Protein AF-R1CUD2-F1 (afdb_monomer)

Sequence (172 aa):
MLHGDNRYRCVPSIASSTSTSLSLAVVRVAFLSYSNSVGVVLDAASHRHVALVGDASNGMYSLFGQGCASALLQADMLAEALATPGDQSLESMLSSYSEASVKEGHAIAELNLITHALRQPFPIRQLALWQAKGISKRLAEEVAYNEILRKHRLAIWLSKFFWRGLRTSAQT

Radius of gyration: 20.18 Å; Cα contacts (8 Å, |Δi|>4): 152; chains: 1; bounding box: 38×44×63 Å

Solvent-accessible surface area (backbone atoms only — not comparable to full-atom values): 10466 Å² total; per-residue (Å²): 142,82,90,80,84,84,78,81,80,83,81,87,79,80,89,80,91,80,91,73,98,66,95,70,80,78,81,70,80,67,86,53,86,88,63,101,53,52,47,63,49,77,40,85,90,71,78,44,84,40,68,52,57,32,68,43,15,44,81,68,70,68,89,80,64,46,64,64,60,53,21,51,52,39,50,49,47,44,49,54,38,71,63,57,87,69,96,68,51,71,66,58,32,49,49,55,32,34,58,55,46,37,50,40,50,48,22,50,42,46,56,48,36,36,61,46,27,50,72,43,61,86,69,52,22,60,56,34,49,55,50,49,53,56,50,54,58,47,69,74,42,103,57,62,44,46,59,54,35,65,75,43,43,68,61,36,51,55,6,46,53,49,46,52,56,55,57,58,65,73,75,113

Secondary structure (DSSP, 8-state):
-------PPPPP-----------------------S----EEETTTTEEE---GGGT----STT--HHHHHHHHHHHHHHHHH--SS--HHHHHHHHHHHHHHHHHHHHHHTTHHHHHTS-TTHHHHHHHHHHHHHHHHTSS--HHHHHHHTHHHHHHHHHHHHHHHHHT--

Organism: Emiliania huxleyi (NCBI:txid2903)

Nearest PDB structures (foldseek):
  7cp6-assembly1_A  TM=6.174E-01  e=2.177E-01  Aspergillus fumigatus Z5
  7cp7-assembly1_A  TM=5.431E-01  e=1.578E-01  Aspergillus fumigatus Z5
  6qgm-assembly2_e  TM=7.376E-01  e=1.581E+00  Cyanophage Syn10
  6qgm-assembly1_c  TM=7.361E-01  e=2.300E+00  Cyanophage Syn10
  6qgm-assembly1_b  TM=5.041E-01  e=1.030E+00  Cyanophage Syn10

Structure (mmCIF, N/CA/C/O backbone):
data_AF-R1CUD2-F1
#
_entry.id   AF-R1CUD2-F1
#
loop_
_atom_site.group_PDB
_atom_site.id
_atom_site.type_symbol
_atom_site.label_atom_id
_atom_site.label_alt_id
_atom_site.label_comp_id
_atom_site.label_asym_id
_atom_site.label_entity_id
_atom_site.label_seq_id
_atom_site.pdbx_PDB_ins_code
_atom_site.Cartn_x
_atom_site.Cartn_y
_atom_site.Cartn_z
_atom_site.occupancy
_atom_site.B_iso_or_equiv
_atom_site.auth_seq_id
_atom_site.auth_comp_id
_atom_site.auth_asym_id
_atom_site.auth_atom_id
_atom_site.pdbx_PDB_model_num
ATOM 1 N N . MET A 1 1 ? -21.224 -31.668 -6.176 1.00 38.75 1 MET A N 1
ATOM 2 C CA . MET A 1 1 ? -21.635 -31.985 -4.792 1.00 38.75 1 MET A CA 1
ATOM 3 C C . MET A 1 1 ? -20.400 -32.329 -3.975 1.00 38.75 1 MET A C 1
ATOM 5 O O . MET A 1 1 ? -19.954 -33.458 -4.056 1.00 38.75 1 MET A O 1
ATOM 9 N N . LEU A 1 2 ? -19.850 -31.370 -3.229 1.00 31.33 2 LEU A N 1
ATOM 10 C CA . LEU A 1 2 ? -19.039 -31.608 -2.029 1.00 31.33 2 LEU A CA 1
ATOM 11 C C . LEU A 1 2 ? -19.269 -30.393 -1.115 1.00 31.33 2 LEU A C 1
ATOM 13 O O . LEU A 1 2 ? -18.797 -29.297 -1.401 1.00 31.33 2 LEU A O 1
ATOM 17 N N . HIS A 1 3 ? -20.101 -30.572 -0.087 1.00 35.03 3 HIS A N 1
ATOM 18 C CA . HIS A 1 3 ? -20.256 -29.634 1.026 1.00 35.03 3 HIS A CA 1
ATOM 19 C C . HIS A 1 3 ? -19.066 -29.835 1.971 1.00 35.03 3 HIS A C 1
ATOM 21 O O . HIS A 1 3 ? -18.937 -30.896 2.576 1.00 35.03 3 HIS A O 1
ATOM 27 N N . GLY A 1 4 ? -18.186 -28.837 2.060 1.00 31.88 4 GLY A N 1
ATOM 28 C CA . GLY A 1 4 ? -17.095 -28.786 3.031 1.00 31.88 4 GLY A CA 1
ATOM 29 C C . GLY A 1 4 ? -17.514 -27.958 4.239 1.00 31.88 4 GLY A C 1
ATOM 30 O O . GLY A 1 4 ? -17.472 -26.732 4.199 1.00 31.88 4 GLY A O 1
ATOM 31 N N . ASP A 1 5 ? -17.950 -28.648 5.286 1.00 35.75 5 ASP A N 1
ATOM 32 C CA . ASP A 1 5 ? -18.410 -28.114 6.567 1.00 35.75 5 ASP A CA 1
ATOM 33 C C . ASP A 1 5 ? -17.191 -27.609 7.382 1.00 35.75 5 ASP A C 1
ATOM 35 O O . ASP A 1 5 ? -16.557 -28.365 8.120 1.00 35.75 5 ASP A O 1
ATOM 39 N N . ASN A 1 6 ? -16.799 -26.339 7.205 1.00 31.56 6 ASN A N 1
ATOM 40 C CA . ASN A 1 6 ? -15.668 -25.714 7.913 1.00 31.56 6 ASN A CA 1
ATOM 41 C C . ASN A 1 6 ? -16.054 -25.339 9.355 1.00 31.56 6 ASN A C 1
ATOM 43 O O . ASN A 1 6 ? -16.359 -24.188 9.668 1.00 31.56 6 ASN A O 1
ATOM 47 N N . ARG A 1 7 ? -16.018 -26.318 10.264 1.00 29.38 7 ARG A N 1
ATOM 48 C CA . ARG A 1 7 ? -16.097 -26.064 11.710 1.00 29.38 7 ARG A CA 1
ATOM 49 C C . ARG A 1 7 ? -14.715 -25.722 12.259 1.00 29.38 7 ARG A C 1
ATOM 51 O O . ARG A 1 7 ? -13.858 -26.593 12.395 1.00 29.38 7 ARG A O 1
ATOM 58 N N . TYR A 1 8 ? -14.511 -24.462 12.627 1.00 36.38 8 TYR A N 1
ATOM 59 C CA . TYR A 1 8 ? -13.304 -24.024 13.323 1.00 36.38 8 TYR A CA 1
ATOM 60 C C . TYR A 1 8 ? -13.390 -24.374 14.814 1.00 36.38 8 TYR A C 1
ATOM 62 O O . TYR A 1 8 ? -14.292 -23.933 15.525 1.00 36.38 8 TYR A O 1
ATOM 70 N N . ARG A 1 9 ? -12.435 -25.179 15.297 1.00 26.75 9 ARG A N 1
ATOM 71 C CA . ARG A 1 9 ? -12.196 -25.402 16.730 1.00 26.75 9 ARG A CA 1
ATOM 72 C C . ARG A 1 9 ? -11.414 -24.218 17.297 1.00 26.75 9 ARG A C 1
ATOM 74 O O . ARG A 1 9 ? -10.281 -23.982 16.889 1.00 26.75 9 ARG A O 1
ATOM 81 N N . CYS A 1 10 ? -11.980 -23.526 18.282 1.00 30.84 10 CYS A N 1
ATOM 82 C CA . CYS A 1 10 ? -11.201 -22.660 19.163 1.00 30.84 10 CYS A CA 1
ATOM 83 C C . CYS A 1 10 ? -10.285 -23.526 20.041 1.00 30.84 10 CYS A C 1
ATOM 85 O O . CYS A 1 10 ? -10.752 -24.453 20.702 1.00 30.84 10 CYS A O 1
ATOM 87 N N . VAL A 1 11 ? -8.988 -23.220 20.055 1.00 30.16 11 VAL A N 1
ATOM 88 C CA . VAL A 1 11 ? -8.027 -23.804 21.000 1.00 30.16 11 VAL A CA 1
ATOM 89 C C . VAL A 1 11 ? -8.177 -23.063 22.336 1.00 30.16 11 VAL A C 1
ATOM 91 O O . VAL A 1 11 ? -8.041 -21.837 22.346 1.00 30.16 11 VAL A O 1
ATOM 94 N N . PRO A 1 12 ? -8.482 -23.734 23.462 1.00 30.98 12 PRO A N 1
ATOM 95 C CA . PRO A 1 12 ? -8.555 -23.070 24.755 1.00 30.98 12 PRO A CA 1
ATOM 96 C C . PRO A 1 12 ? -7.139 -22.921 25.320 1.00 30.98 12 PRO A C 1
ATOM 98 O O . PRO A 1 12 ? -6.466 -23.917 25.572 1.00 30.98 12 PRO A O 1
ATOM 101 N N . SER A 1 13 ? -6.688 -21.686 25.545 1.00 32.69 13 SER A N 1
ATOM 102 C CA . SER A 1 13 ? -5.484 -21.423 26.338 1.00 32.69 13 SER A CA 1
ATOM 103 C C . SER A 1 13 ? -5.862 -20.702 27.629 1.00 32.69 13 SER A C 1
ATOM 105 O O . SER A 1 13 ? -6.201 -19.524 27.617 1.00 32.69 13 SER A O 1
ATOM 107 N N . ILE A 1 14 ? -5.846 -21.499 28.699 1.00 34.03 14 ILE A N 1
ATOM 108 C CA . ILE A 1 14 ? -5.502 -21.218 30.101 1.00 34.03 14 ILE A CA 1
ATOM 109 C C . ILE A 1 14 ? -5.976 -19.868 30.660 1.00 34.03 14 ILE A C 1
ATOM 111 O O . ILE A 1 14 ? -5.378 -18.817 30.448 1.00 34.03 14 ILE A O 1
ATOM 115 N N . ALA A 1 15 ? -7.031 -19.952 31.471 1.00 39.03 15 ALA A N 1
ATOM 116 C CA . ALA A 1 15 ? -7.436 -18.912 32.400 1.00 39.03 15 ALA A CA 1
ATOM 117 C C . ALA A 1 15 ? -6.413 -18.785 33.541 1.00 39.03 15 ALA A C 1
ATOM 119 O O . ALA A 1 15 ? -6.139 -19.758 34.242 1.00 39.03 15 ALA A O 1
ATOM 120 N N . SER A 1 16 ? -5.918 -17.572 33.775 1.00 35.75 16 SER A N 1
ATOM 121 C CA . SER A 1 16 ? -5.385 -17.160 35.073 1.00 35.75 16 SER A CA 1
ATOM 122 C C . SER A 1 16 ? -6.197 -15.967 35.562 1.00 35.75 16 SER A C 1
ATOM 124 O O . SER A 1 16 ? -6.115 -14.864 35.026 1.00 35.75 16 SER A O 1
ATOM 126 N N . SER A 1 17 ? -7.034 -16.236 36.553 1.00 41.09 17 SER A N 1
ATOM 127 C CA . SER A 1 17 ? -7.802 -15.274 37.327 1.00 41.09 17 SER A CA 1
ATOM 128 C C . SER A 1 17 ? -6.898 -14.482 38.271 1.00 41.09 17 SER A C 1
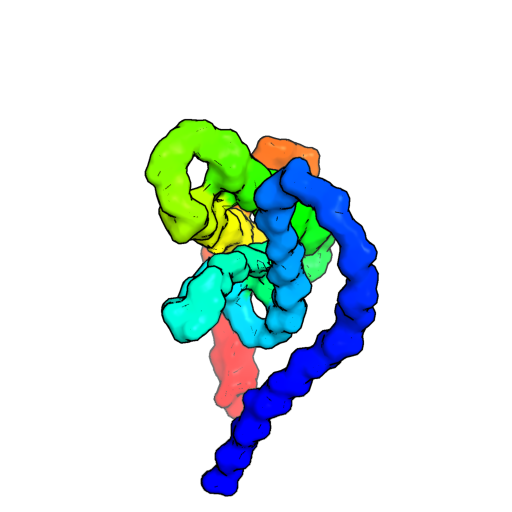ATOM 130 O O . SER A 1 17 ? -6.261 -15.104 39.114 1.00 41.09 17 SER A O 1
ATOM 132 N N . THR A 1 18 ? -6.946 -13.151 38.217 1.00 34.59 18 THR A N 1
ATOM 133 C CA . THR A 1 18 ? -7.018 -12.282 39.405 1.00 34.59 18 THR A CA 1
ATOM 134 C C . THR A 1 18 ? -7.478 -10.878 39.014 1.00 34.59 18 THR A C 1
ATOM 136 O O . THR A 1 18 ? -7.215 -10.374 37.928 1.00 34.59 18 THR A O 1
ATOM 139 N N . SER A 1 19 ? -8.258 -10.309 39.923 1.00 37.75 19 SER A N 1
ATOM 140 C CA . SER A 1 19 ? -9.058 -9.096 39.824 1.00 37.75 19 SER A CA 1
ATOM 141 C C . SER A 1 19 ? -8.219 -7.817 39.892 1.00 37.75 19 SER A C 1
ATOM 143 O O . SER A 1 19 ? -7.484 -7.655 40.861 1.00 37.75 19 SER A O 1
ATOM 145 N N . THR A 1 20 ? -8.413 -6.891 38.945 1.00 33.53 20 THR A N 1
ATOM 146 C CA . THR A 1 20 ? -8.418 -5.438 39.201 1.00 33.53 20 THR A CA 1
ATOM 147 C C . THR A 1 20 ? -9.005 -4.660 38.021 1.00 33.53 20 THR A C 1
ATOM 149 O O . THR A 1 20 ? -8.713 -4.910 36.857 1.00 33.53 20 THR A O 1
ATOM 152 N N . SER A 1 21 ? -9.855 -3.698 38.376 1.00 40.50 21 SER A N 1
ATOM 153 C CA . SER A 1 21 ? -10.471 -2.673 37.538 1.00 40.50 21 SER A CA 1
ATOM 154 C C . SER A 1 21 ? -9.479 -1.969 36.607 1.00 40.50 21 SER A C 1
ATOM 156 O O . SER A 1 21 ? -8.697 -1.141 37.055 1.00 40.50 21 SER A O 1
ATOM 158 N N . LEU A 1 22 ? -9.601 -2.253 35.316 1.00 29.97 22 LEU A N 1
ATOM 159 C CA . LEU A 1 22 ? -9.389 -1.382 34.161 1.00 29.97 22 LEU A CA 1
ATOM 160 C C . LEU A 1 22 ? -10.102 -2.130 33.032 1.00 29.97 22 LEU A C 1
ATOM 162 O O . LEU A 1 22 ? -9.821 -3.309 32.818 1.00 29.97 22 LEU A O 1
ATOM 166 N N . SER A 1 23 ? -11.066 -1.502 32.357 1.00 30.95 23 SER A N 1
ATOM 167 C CA . SER A 1 23 ? -11.699 -2.092 31.171 1.00 30.95 23 SER A CA 1
ATOM 168 C C . SER A 1 23 ? -10.673 -2.105 30.039 1.00 30.95 23 SER A C 1
ATOM 170 O O . SER A 1 23 ? -10.700 -1.271 29.139 1.00 30.95 23 SER A O 1
ATOM 172 N N . LEU A 1 24 ? -9.710 -3.022 30.134 1.00 29.94 24 LEU A N 1
ATOM 173 C CA . LEU A 1 24 ? -8.751 -3.323 29.095 1.00 29.94 24 LEU A CA 1
ATOM 174 C C . LEU A 1 24 ? -9.573 -3.929 27.960 1.00 29.94 24 LEU A C 1
ATOM 176 O O . LEU A 1 24 ? -10.035 -5.069 28.056 1.00 29.94 24 LEU A O 1
ATOM 180 N N . ALA A 1 25 ? -9.807 -3.156 26.904 1.00 35.03 25 ALA A N 1
ATOM 181 C CA . ALA A 1 25 ? -10.282 -3.713 25.652 1.00 35.03 25 ALA A CA 1
ATOM 182 C C . ALA A 1 25 ? -9.210 -4.705 25.184 1.00 35.03 25 ALA A C 1
ATOM 184 O O . ALA A 1 25 ? -8.167 -4.325 24.657 1.00 35.03 25 ALA A O 1
ATOM 185 N N . VAL A 1 26 ? -9.415 -5.991 25.470 1.00 32.31 26 VAL A N 1
ATOM 186 C CA . VAL A 1 26 ? -8.529 -7.054 25.006 1.00 32.31 26 VAL A CA 1
ATOM 187 C C . VAL A 1 26 ? -8.730 -7.154 23.499 1.00 32.31 26 VAL A C 1
ATOM 189 O O . VAL A 1 26 ? -9.660 -7.809 23.028 1.00 32.31 26 VAL A O 1
ATOM 192 N N . VAL A 1 27 ? -7.865 -6.484 22.738 1.00 37.44 27 VAL A N 1
ATOM 193 C CA . VAL A 1 27 ? -7.802 -6.617 21.282 1.00 37.44 27 VAL A CA 1
ATOM 194 C C . VAL A 1 27 ? -7.308 -8.030 20.979 1.00 37.44 27 VAL A C 1
ATOM 196 O O . VAL A 1 27 ? -6.120 -8.338 21.060 1.00 37.44 27 VAL A O 1
ATOM 199 N N . ARG A 1 28 ? -8.241 -8.937 20.684 1.00 35.16 28 ARG A N 1
ATOM 200 C CA . ARG A 1 28 ? -7.915 -10.283 20.207 1.00 35.16 28 ARG A CA 1
ATOM 201 C C . ARG A 1 28 ? -7.585 -10.203 18.721 1.00 35.16 28 ARG A C 1
ATOM 203 O O . ARG A 1 28 ? -8.484 -10.095 17.894 1.00 35.16 28 ARG A O 1
ATOM 210 N N . VAL A 1 29 ? -6.298 -10.278 18.395 1.00 35.31 29 VAL A N 1
ATOM 211 C CA . VAL A 1 29 ? -5.814 -10.374 17.013 1.00 35.31 29 VAL A CA 1
ATOM 212 C C . VAL A 1 29 ? -6.091 -11.789 16.500 1.00 35.31 29 VAL A C 1
ATOM 214 O O . VAL A 1 29 ? -5.494 -12.757 16.970 1.00 35.31 29 VAL A O 1
ATOM 217 N N . ALA A 1 30 ? -7.029 -11.924 15.564 1.00 33.94 30 ALA A N 1
ATOM 218 C CA . ALA A 1 30 ? -7.290 -13.176 14.862 1.00 33.94 30 ALA A CA 1
ATOM 219 C C . ALA A 1 30 ? -6.561 -13.171 13.510 1.00 33.94 30 ALA A C 1
ATOM 221 O O . ALA A 1 30 ? -6.711 -12.241 12.722 1.00 33.94 30 ALA A O 1
ATOM 222 N N . PHE A 1 31 ? -5.788 -14.222 13.233 1.00 29.27 31 PHE A N 1
ATOM 223 C CA . PHE A 1 31 ? -5.178 -14.449 11.924 1.00 29.27 31 PHE A CA 1
ATOM 224 C C . PHE A 1 31 ? -6.192 -15.148 11.014 1.00 29.27 31 PHE A C 1
ATOM 226 O O . PHE A 1 31 ? -6.484 -16.330 11.203 1.00 29.27 31 PHE A O 1
ATOM 233 N N . LEU A 1 32 ? -6.731 -14.429 10.029 1.00 32.38 32 LEU A N 1
ATOM 234 C CA . LEU A 1 32 ? -7.521 -15.009 8.944 1.00 32.38 32 LEU A CA 1
ATOM 235 C C . LEU A 1 32 ? -6.730 -14.902 7.640 1.00 32.38 32 LEU A C 1
ATOM 237 O O . LEU A 1 32 ? -6.210 -13.847 7.292 1.00 32.38 32 LEU A O 1
ATOM 241 N N . SER A 1 33 ? -6.605 -16.029 6.944 1.00 29.86 33 SER A N 1
ATOM 242 C CA . SER A 1 33 ? -5.901 -16.128 5.669 1.00 29.86 33 SER A CA 1
ATOM 243 C C . SER A 1 33 ? -6.839 -15.775 4.512 1.00 29.86 33 SER A C 1
ATOM 245 O O . SER A 1 33 ? -7.941 -16.312 4.427 1.00 29.86 33 SER A O 1
ATOM 247 N N . TYR A 1 34 ? -6.344 -14.925 3.608 1.00 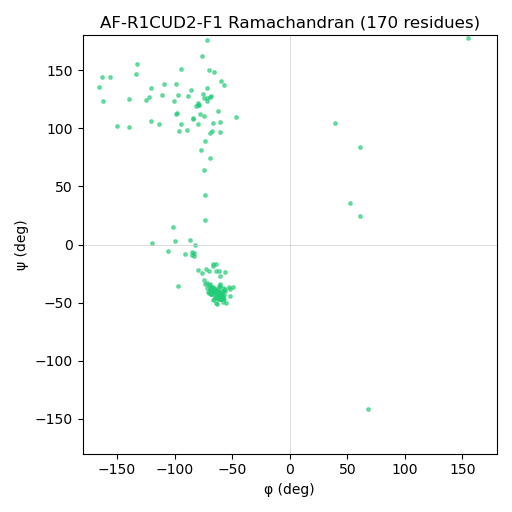32.84 34 TYR A N 1
ATOM 248 C CA . TYR A 1 34 ? -6.816 -14.691 2.237 1.00 32.84 34 TYR A CA 1
ATOM 249 C C . TYR A 1 34 ? -8.262 -14.185 2.047 1.00 32.84 34 TYR A C 1
ATOM 251 O O . TYR A 1 34 ? -9.163 -14.926 1.662 1.00 32.84 34 TYR A O 1
ATOM 259 N N . SER A 1 35 ? -8.449 -12.865 2.151 1.00 31.70 35 SER A N 1
ATOM 260 C CA . SER A 1 35 ? -9.426 -12.116 1.343 1.00 31.70 35 SER A CA 1
ATOM 261 C C . SER A 1 35 ? -9.008 -10.641 1.250 1.00 31.70 35 SER A C 1
ATOM 263 O O . SER A 1 35 ? -8.467 -10.096 2.205 1.00 31.70 35 SER A O 1
ATOM 265 N N . ASN A 1 36 ? -9.236 -9.996 0.099 1.00 33.81 36 ASN A N 1
ATOM 266 C CA . ASN A 1 36 ? -8.851 -8.605 -0.219 1.00 33.81 36 ASN A CA 1
ATOM 267 C C . ASN A 1 36 ? -9.720 -7.548 0.496 1.00 33.81 36 ASN A C 1
ATOM 269 O O . ASN A 1 36 ? -10.158 -6.574 -0.116 1.00 33.81 36 ASN A O 1
ATOM 273 N N . SER A 1 37 ? -10.015 -7.751 1.771 1.00 35.78 37 SER A N 1
ATOM 274 C CA . SER A 1 37 ? -10.937 -6.918 2.532 1.00 35.78 37 SER A CA 1
ATOM 275 C C . SER A 1 37 ? -10.375 -6.698 3.929 1.00 35.78 37 SER A C 1
ATOM 277 O O . SER A 1 37 ? -10.505 -7.569 4.789 1.00 35.78 37 SER A O 1
ATOM 279 N N . VAL A 1 38 ? -9.782 -5.521 4.147 1.00 42.12 38 VAL A N 1
ATOM 280 C CA . VAL A 1 38 ? -9.593 -4.957 5.488 1.00 42.12 38 VAL A CA 1
ATOM 281 C C . VAL A 1 38 ? -10.993 -4.782 6.059 1.00 42.12 38 VAL A C 1
ATOM 283 O O . VAL A 1 38 ? -11.765 -3.957 5.577 1.00 42.12 38 VAL A O 1
ATOM 286 N N . GLY A 1 39 ? -11.367 -5.653 6.987 1.00 47.25 39 GLY A N 1
ATOM 287 C CA . GLY A 1 39 ? -12.727 -5.728 7.494 1.00 47.25 39 GLY A CA 1
ATOM 288 C C . GLY A 1 39 ? -12.739 -5.592 9.001 1.00 47.25 39 GLY A C 1
ATOM 289 O O . GLY A 1 39 ? -12.104 -6.378 9.703 1.00 47.25 39 GLY A O 1
ATOM 290 N N . VAL A 1 40 ? -13.506 -4.630 9.501 1.00 50.31 40 VAL A N 1
ATOM 291 C CA . VAL A 1 40 ? -14.096 -4.757 10.830 1.00 50.31 40 VAL A CA 1
ATOM 292 C C . VAL A 1 40 ? -15.191 -5.810 10.725 1.00 50.31 40 VAL A C 1
ATOM 294 O O . VAL A 1 40 ? -16.091 -5.700 9.893 1.00 50.31 40 VAL A O 1
ATOM 297 N N . VAL A 1 41 ? -15.103 -6.855 11.544 1.00 54.19 41 VAL A N 1
ATOM 298 C CA . VAL A 1 41 ? -16.173 -7.849 11.650 1.00 54.19 41 VAL A CA 1
ATOM 299 C C . VAL A 1 41 ? -17.008 -7.485 12.867 1.00 54.19 41 VAL A C 1
ATOM 301 O O . VAL A 1 41 ? -16.534 -7.557 14.003 1.00 54.19 41 VAL A O 1
ATOM 304 N N . LEU A 1 42 ? -18.251 -7.084 12.609 1.00 48.72 42 LEU A N 1
ATOM 305 C CA . LEU A 1 42 ? -19.282 -6.912 13.624 1.00 48.72 42 LEU A CA 1
ATOM 306 C C . LEU A 1 42 ? -20.096 -8.205 13.676 1.00 48.72 42 LEU A C 1
ATOM 308 O O . LEU A 1 42 ? -20.899 -8.479 12.785 1.00 48.72 42 LEU A O 1
ATOM 312 N N . ASP A 1 43 ? -19.867 -9.027 14.699 1.00 46.53 43 ASP A N 1
ATOM 313 C CA . ASP A 1 43 ? -20.706 -10.200 14.941 1.00 46.53 43 ASP A CA 1
ATOM 314 C C . ASP A 1 43 ? -21.878 -9.811 15.851 1.00 46.53 43 ASP A C 1
ATOM 316 O O . ASP A 1 43 ? -21.750 -9.737 17.079 1.00 46.53 43 ASP A O 1
ATOM 320 N N . ALA A 1 44 ? -23.035 -9.561 15.230 1.00 43.16 44 ALA A N 1
ATOM 321 C CA . ALA A 1 44 ? -24.264 -9.183 15.923 1.00 43.16 44 ALA A CA 1
ATOM 322 C C . ALA A 1 44 ? -24.744 -10.262 16.913 1.00 43.16 44 ALA A C 1
ATOM 324 O O . ALA A 1 44 ? -25.377 -9.930 17.916 1.00 43.16 44 ALA A O 1
ATOM 325 N N . ALA A 1 45 ? -24.406 -11.537 16.682 1.00 45.72 45 ALA A N 1
ATOM 326 C CA . ALA A 1 45 ? -24.821 -12.641 17.542 1.00 45.72 45 ALA A CA 1
ATOM 327 C C . ALA A 1 45 ? -23.968 -12.768 18.815 1.00 45.72 45 ALA A C 1
ATOM 329 O O . ALA A 1 45 ? -24.429 -13.347 19.798 1.00 45.72 45 ALA A O 1
ATOM 330 N N . SER A 1 46 ? -22.739 -12.235 18.821 1.00 50.56 46 SER A N 1
ATOM 331 C CA . SER A 1 46 ? -21.811 -12.369 19.955 1.00 50.56 46 SER A CA 1
ATOM 332 C C . SER A 1 46 ? -21.374 -11.054 20.608 1.00 50.56 46 SER A C 1
ATOM 334 O O . SER A 1 46 ? -20.598 -11.102 21.564 1.00 50.56 46 SER A O 1
ATOM 336 N N . HIS A 1 47 ? -21.871 -9.901 20.134 1.00 55.56 47 HIS A N 1
ATOM 337 C CA . HIS A 1 47 ? -21.465 -8.560 20.596 1.00 55.56 47 HIS A CA 1
ATOM 338 C C . HIS A 1 47 ? -19.938 -8.370 20.554 1.00 55.56 47 HIS A C 1
ATOM 340 O O . HIS A 1 47 ? -19.335 -7.752 21.433 1.00 55.56 47 HIS A O 1
ATOM 346 N N . ARG A 1 48 ? -19.280 -8.961 19.549 1.00 65.12 48 ARG A N 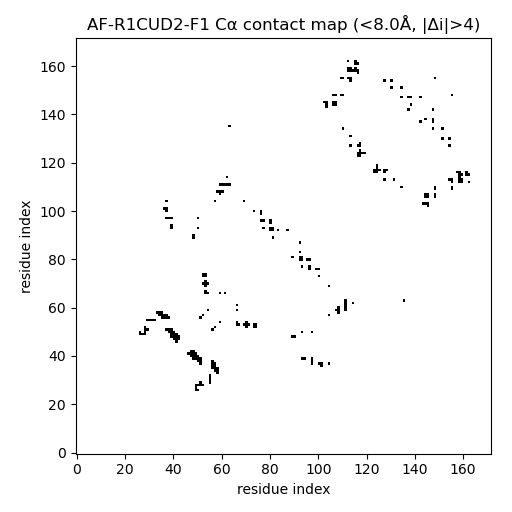1
ATOM 347 C CA . ARG A 1 48 ? -17.827 -8.872 19.386 1.00 65.12 48 ARG A CA 1
ATOM 348 C C . ARG A 1 48 ? -17.491 -7.833 18.334 1.00 65.12 48 ARG A C 1
ATOM 350 O O . ARG A 1 48 ? -17.903 -7.946 17.182 1.00 65.12 48 ARG A O 1
ATOM 357 N N . HIS A 1 49 ? -16.690 -6.862 18.749 1.00 76.62 49 HIS A N 1
ATOM 358 C CA . HIS A 1 49 ? -16.072 -5.878 17.877 1.00 76.62 49 HIS A CA 1
ATOM 359 C C . HIS A 1 49 ? -14.637 -6.323 17.590 1.00 76.62 49 HIS A C 1
ATOM 361 O O . HIS A 1 49 ? -13.811 -6.379 18.503 1.00 76.62 49 HIS A O 1
ATOM 367 N N . VAL A 1 50 ? -14.352 -6.698 16.340 1.00 82.06 50 VAL A N 1
ATOM 368 C CA . VAL A 1 50 ? -13.030 -7.192 15.928 1.00 82.06 50 VAL A CA 1
ATOM 369 C C . VAL A 1 50 ? -12.479 -6.315 14.812 1.00 82.06 50 VAL A C 1
ATOM 371 O O . VAL A 1 50 ? -13.133 -6.131 13.787 1.00 82.06 50 VAL A O 1
ATOM 374 N N . ALA A 1 51 ? -11.257 -5.820 15.006 1.00 83.69 51 ALA A N 1
ATOM 375 C CA . ALA A 1 51 ? -10.473 -5.123 13.993 1.00 83.69 51 ALA A CA 1
ATOM 376 C C . ALA A 1 51 ? -9.295 -5.997 13.547 1.00 83.69 51 ALA A C 1
ATOM 378 O O . ALA A 1 51 ? -8.642 -6.643 14.371 1.00 83.69 51 ALA A O 1
ATOM 379 N N . LEU A 1 52 ? -9.030 -6.019 12.241 1.00 87.06 52 LEU A N 1
ATOM 380 C CA . LEU A 1 52 ? -7.898 -6.728 11.646 1.00 87.06 52 LEU A CA 1
ATOM 381 C C . LEU A 1 52 ? -6.759 -5.745 11.375 1.00 87.06 52 LEU A C 1
ATOM 383 O O . LEU A 1 52 ? -7.001 -4.658 10.863 1.00 87.06 52 LEU A O 1
ATOM 387 N N . VAL A 1 53 ? -5.524 -6.153 11.671 1.00 88.81 53 VAL A N 1
ATOM 388 C CA . VAL A 1 53 ? -4.313 -5.330 11.517 1.00 88.81 53 VAL A CA 1
ATOM 389 C C . VAL A 1 53 ? -3.215 -6.152 10.836 1.00 88.81 53 VAL A C 1
ATOM 391 O O . VAL A 1 53 ? -3.115 -7.364 11.037 1.00 88.81 53 VAL A O 1
ATOM 394 N N . GLY A 1 54 ? -2.382 -5.495 10.032 1.00 87.69 54 GLY A N 1
ATOM 395 C CA . GLY A 1 54 ? -1.238 -6.082 9.340 1.00 87.69 54 GLY A CA 1
ATOM 396 C C . GLY A 1 54 ? -1.650 -7.074 8.257 1.00 87.69 54 GLY A C 1
ATOM 397 O O . GLY A 1 54 ? -2.658 -6.879 7.572 1.00 87.69 54 GLY A O 1
ATOM 398 N N . ASP A 1 55 ? -0.889 -8.161 8.135 1.00 86.50 55 ASP A N 1
ATOM 399 C CA . ASP A 1 55 ? -1.092 -9.205 7.120 1.00 86.50 55 ASP A CA 1
ATOM 400 C C . ASP A 1 55 ? -2.459 -9.905 7.229 1.00 86.50 55 ASP A C 1
ATOM 402 O O . ASP A 1 55 ? -2.959 -10.447 6.245 1.00 86.50 55 ASP A O 1
ATOM 406 N N . ALA A 1 56 ? -3.095 -9.868 8.408 1.00 84.19 56 ALA A N 1
ATOM 407 C CA . ALA A 1 56 ? -4.459 -10.368 8.592 1.00 84.19 56 ALA A CA 1
ATOM 408 C C . ALA A 1 56 ? -5.510 -9.487 7.895 1.00 84.19 56 ALA A C 1
ATOM 410 O O . ALA A 1 56 ? -6.607 -9.955 7.603 1.00 84.19 56 ALA A O 1
ATOM 411 N N . SER A 1 57 ? -5.187 -8.215 7.642 1.00 82.19 57 SER A N 1
ATOM 412 C CA . SER A 1 57 ? -6.063 -7.266 6.950 1.00 82.19 57 SER A CA 1
ATOM 413 C C . SER A 1 57 ? -5.739 -7.144 5.458 1.00 82.19 57 SER A C 1
ATOM 415 O O . SER A 1 57 ? -6.647 -6.999 4.644 1.00 82.19 57 SER A O 1
ATOM 417 N N . ASN A 1 58 ? -4.452 -7.219 5.095 1.00 78.44 58 ASN A N 1
ATOM 418 C CA . ASN A 1 58 ? -3.954 -6.928 3.755 1.00 78.44 58 ASN A CA 1
ATOM 419 C C . ASN A 1 58 ? -2.871 -7.915 3.317 1.00 78.44 58 ASN A C 1
ATOM 421 O O . ASN A 1 58 ? -1.819 -8.006 3.940 1.00 78.44 58 ASN A O 1
ATOM 425 N N . GLY A 1 59 ? -3.069 -8.566 2.169 1.00 77.19 59 GLY A N 1
ATOM 426 C CA . GLY A 1 59 ? -1.994 -9.268 1.465 1.00 77.19 59 GLY A CA 1
ATOM 427 C C . GLY A 1 59 ? -1.268 -8.330 0.497 1.00 77.19 59 GLY A C 1
ATOM 428 O O . GLY A 1 59 ? -1.908 -7.709 -0.352 1.00 77.19 59 GLY A O 1
ATOM 429 N N . MET A 1 60 ? 0.063 -8.241 0.579 1.00 80.06 60 MET A N 1
ATOM 430 C CA . MET A 1 60 ? 0.862 -7.382 -0.307 1.00 80.06 60 MET A CA 1
ATOM 431 C C . MET A 1 60 ? 2.086 -8.086 -0.901 1.00 80.06 60 MET A C 1
ATOM 433 O O . MET A 1 60 ? 2.617 -9.042 -0.341 1.00 80.06 60 MET A O 1
ATOM 437 N N . TYR A 1 61 ? 2.555 -7.594 -2.052 1.00 81.12 61 TYR A N 1
ATOM 438 C CA . TYR A 1 61 ? 3.832 -8.033 -2.616 1.00 81.12 61 TYR A CA 1
ATOM 439 C C . TYR A 1 61 ? 5.005 -7.514 -1.775 1.00 81.12 61 TYR A C 1
ATOM 441 O O . TYR A 1 61 ? 4.959 -6.422 -1.213 1.00 81.12 61 TYR A O 1
ATOM 449 N N . SER A 1 62 ? 6.103 -8.269 -1.762 1.00 86.00 62 SER A N 1
ATOM 450 C CA . SER A 1 62 ? 7.291 -7.967 -0.959 1.00 86.00 62 SER A CA 1
ATOM 451 C C . SER A 1 62 ? 8.247 -6.938 -1.575 1.00 86.00 62 SER A C 1
ATOM 453 O O . SER A 1 62 ? 9.251 -6.621 -0.943 1.00 86.00 62 SER A O 1
ATOM 455 N N . LEU A 1 63 ? 7.965 -6.396 -2.773 1.00 85.50 63 LEU A N 1
ATOM 456 C CA . LEU A 1 63 ? 8.925 -5.583 -3.542 1.00 85.50 63 LEU A CA 1
ATOM 457 C C . LEU A 1 63 ? 9.530 -4.436 -2.725 1.00 85.50 63 LEU A C 1
ATOM 459 O O . LEU A 1 63 ? 10.734 -4.209 -2.796 1.00 85.50 63 LEU A O 1
ATOM 463 N N . PHE A 1 64 ? 8.700 -3.715 -1.974 1.00 87.25 64 PHE A N 1
ATOM 464 C CA . PHE A 1 64 ? 9.141 -2.568 -1.182 1.00 87.25 64 PHE A CA 1
ATOM 465 C C . PHE A 1 64 ? 9.345 -2.878 0.308 1.00 87.25 64 PHE A C 1
ATOM 467 O O . PHE A 1 64 ? 9.625 -1.963 1.080 1.00 87.25 64 PHE A O 1
ATOM 474 N N . GLY A 1 65 ? 9.178 -4.137 0.732 1.00 88.31 65 GLY A N 1
ATOM 475 C CA . GLY A 1 65 ? 9.366 -4.546 2.130 1.00 88.31 65 GLY A CA 1
ATOM 476 C C . GLY A 1 65 ? 8.437 -3.853 3.136 1.00 88.31 65 GLY A C 1
ATOM 477 O O . GLY A 1 65 ? 8.783 -3.740 4.305 1.00 88.31 65 GLY A O 1
ATOM 478 N N . GLN A 1 66 ? 7.271 -3.367 2.700 1.00 87.81 66 GLN A N 1
ATOM 479 C CA . GLN A 1 66 ? 6.420 -2.484 3.507 1.00 87.81 66 GLN A CA 1
ATOM 480 C C . GLN A 1 66 ? 5.433 -3.203 4.439 1.00 87.81 66 GLN A C 1
ATOM 482 O O . GLN A 1 66 ? 4.652 -2.532 5.103 1.00 87.81 66 GLN A O 1
ATOM 487 N N . GLY A 1 67 ? 5.449 -4.538 4.518 1.00 88.81 67 GLY A N 1
ATOM 488 C CA . GLY A 1 67 ? 4.484 -5.290 5.339 1.00 88.81 67 GLY A CA 1
ATOM 489 C C . GLY A 1 67 ? 4.483 -4.845 6.802 1.00 88.8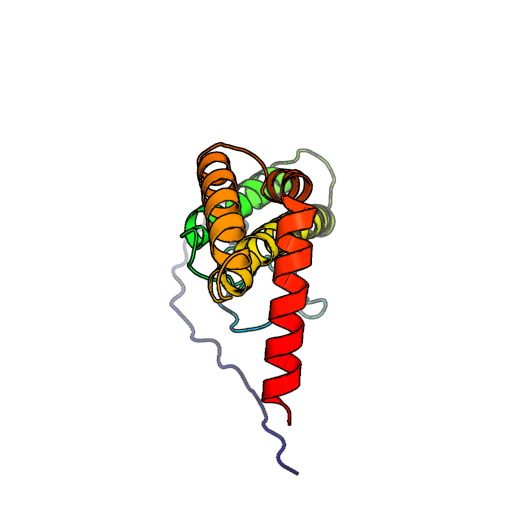1 67 GLY A C 1
ATOM 490 O O . GLY A 1 67 ? 3.448 -4.466 7.341 1.00 88.81 67 GLY A O 1
ATOM 491 N N . CYS A 1 68 ? 5.669 -4.780 7.415 1.00 90.06 68 CYS A N 1
ATOM 492 C CA . CYS A 1 68 ? 5.816 -4.342 8.804 1.00 90.06 68 CYS A CA 1
ATOM 493 C C . CYS A 1 68 ? 5.440 -2.862 8.995 1.00 90.06 68 CYS A C 1
ATOM 495 O O . CYS A 1 68 ? 4.657 -2.542 9.883 1.00 90.06 68 CYS A O 1
ATOM 497 N N . ALA A 1 69 ? 5.939 -1.969 8.133 1.00 89.81 69 ALA A N 1
ATOM 498 C CA . ALA A 1 69 ? 5.631 -0.538 8.208 1.00 89.81 69 ALA A CA 1
ATOM 499 C C . ALA A 1 69 ? 4.121 -0.274 8.075 1.00 89.81 69 ALA A C 1
ATOM 501 O O . ALA A 1 69 ? 3.547 0.471 8.862 1.00 89.81 69 ALA A O 1
ATOM 502 N N . SER A 1 70 ? 3.458 -0.965 7.146 1.00 89.88 70 SER A N 1
ATOM 503 C CA . SER A 1 70 ? 2.009 -0.897 6.976 1.00 89.88 70 SER A CA 1
ATOM 504 C C . SER A 1 70 ? 1.251 -1.443 8.186 1.00 89.88 70 SER A C 1
ATOM 506 O O . SER A 1 70 ? 0.211 -0.891 8.533 1.00 89.88 70 SER A O 1
ATOM 508 N N . ALA A 1 71 ? 1.733 -2.516 8.818 1.00 90.94 71 ALA A N 1
ATOM 509 C CA . ALA A 1 71 ? 1.107 -3.068 10.018 1.00 90.94 71 ALA A CA 1
ATOM 510 C C . ALA A 1 71 ? 1.220 -2.105 11.209 1.00 90.94 71 ALA A C 1
ATOM 512 O O . ALA A 1 71 ? 0.248 -1.921 11.937 1.00 90.94 71 ALA A O 1
ATOM 513 N N . LEU A 1 72 ? 2.379 -1.459 11.377 1.00 92.25 72 LEU A N 1
ATOM 514 C CA . LEU A 1 72 ? 2.592 -0.443 12.408 1.00 92.25 72 LEU A CA 1
ATOM 515 C C . LEU A 1 72 ? 1.722 0.792 12.170 1.00 92.25 72 LEU A C 1
ATOM 517 O O . LEU A 1 72 ? 1.055 1.233 13.098 1.00 92.25 72 LEU A O 1
ATOM 521 N N . LEU A 1 73 ? 1.648 1.284 10.930 1.00 90.69 73 LEU A N 1
ATOM 522 C CA . LEU A 1 73 ? 0.762 2.391 10.562 1.00 90.69 73 LEU A CA 1
ATOM 523 C C . LEU A 1 73 ? -0.704 2.075 10.888 1.00 90.69 73 LEU A C 1
ATOM 525 O O . LEU A 1 73 ? -1.424 2.906 11.425 1.00 90.69 73 LEU A O 1
ATOM 529 N N . GLN A 1 74 ? -1.161 0.858 10.595 1.00 91.25 74 GLN A N 1
ATOM 530 C CA . GLN A 1 74 ? -2.520 0.443 10.937 1.00 91.25 74 GLN A CA 1
ATOM 531 C C . GLN A 1 74 ? -2.741 0.310 12.447 1.00 91.25 74 GLN A C 1
ATOM 533 O O . GLN A 1 74 ? -3.836 0.602 12.920 1.00 91.25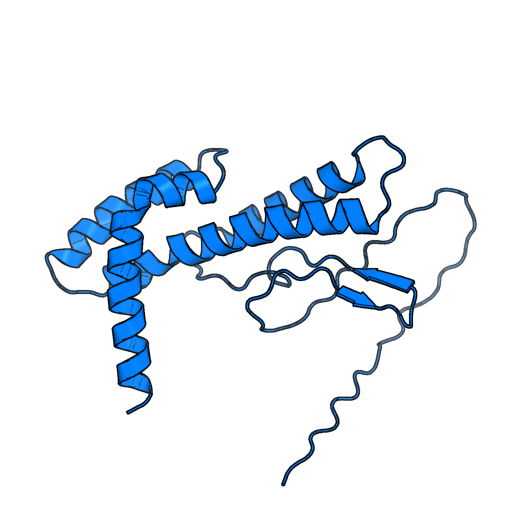 74 GLN A O 1
ATOM 538 N N . ALA A 1 75 ? -1.746 -0.150 13.205 1.00 92.56 75 ALA A N 1
ATOM 539 C CA . ALA A 1 75 ? -1.842 -0.197 14.661 1.00 92.56 75 ALA A CA 1
ATOM 540 C C . ALA A 1 75 ? -1.942 1.216 15.257 1.00 92.56 75 ALA A C 1
ATOM 542 O O . ALA A 1 75 ? -2.745 1.436 16.161 1.00 92.56 75 ALA A O 1
ATOM 543 N N . ASP A 1 76 ? -1.182 2.162 14.705 1.00 93.12 76 ASP A N 1
ATOM 544 C CA . ASP A 1 76 ? -1.207 3.574 15.080 1.00 93.12 76 ASP A CA 1
ATOM 545 C C . ASP A 1 76 ? -2.568 4.217 14.771 1.00 93.12 76 ASP A C 1
ATOM 547 O O . ASP A 1 76 ? -3.233 4.713 15.675 1.00 93.12 76 ASP A O 1
ATOM 551 N N . MET A 1 77 ? -3.085 4.054 13.546 1.00 92.19 77 MET A N 1
ATOM 552 C CA . MET A 1 77 ? -4.433 4.513 13.170 1.00 92.19 77 MET A CA 1
ATOM 553 C C . MET A 1 77 ? -5.535 3.941 14.071 1.00 92.19 77 MET A C 1
ATOM 555 O O . MET A 1 77 ? -6.513 4.622 14.378 1.00 92.19 77 MET A O 1
ATOM 559 N N . LEU A 1 78 ? -5.412 2.671 14.473 1.00 92.06 78 LEU A N 1
ATOM 560 C CA . LEU A 1 78 ? -6.364 2.053 15.393 1.00 92.06 78 LEU A CA 1
ATOM 561 C C . LEU A 1 78 ? -6.257 2.677 16.787 1.00 92.06 78 LEU A C 1
ATOM 563 O O . LEU A 1 78 ? -7.281 2.948 17.411 1.00 92.06 78 LEU A O 1
ATOM 567 N N . ALA A 1 79 ? -5.037 2.911 17.273 1.00 92.56 79 ALA A N 1
ATOM 568 C CA . ALA A 1 79 ? -4.807 3.563 18.554 1.00 92.56 79 ALA A CA 1
ATOM 569 C C . ALA A 1 79 ? -5.375 4.989 18.566 1.00 92.56 79 ALA A C 1
ATOM 571 O O . ALA A 1 79 ? -6.082 5.337 19.508 1.00 92.56 79 ALA A O 1
ATOM 572 N N . GLU A 1 80 ? -5.154 5.778 17.511 1.00 91.69 80 GLU A N 1
ATOM 573 C CA . GLU A 1 80 ? -5.724 7.123 17.358 1.00 91.69 80 GLU A CA 1
ATOM 574 C C . GLU A 1 80 ? -7.259 7.103 17.338 1.00 91.69 80 GLU A C 1
ATOM 576 O O . GLU A 1 80 ? -7.908 7.873 18.053 1.00 91.69 80 GLU A O 1
ATOM 581 N N . ALA A 1 81 ? -7.857 6.183 16.572 1.00 89.94 81 ALA A N 1
ATOM 582 C CA . ALA A 1 81 ? -9.308 6.040 16.510 1.00 89.94 81 ALA A CA 1
ATOM 583 C C . ALA A 1 81 ? -9.905 5.702 17.886 1.00 89.94 81 ALA A C 1
ATOM 585 O O . ALA A 1 81 ? -10.919 6.277 18.270 1.00 89.94 81 ALA A O 1
ATOM 586 N N . LEU A 1 82 ? -9.257 4.817 18.651 1.00 89.44 82 LEU A N 1
ATOM 587 C CA . LEU A 1 82 ? -9.690 4.427 19.999 1.00 89.44 82 LEU A CA 1
ATOM 588 C C . LEU A 1 82 ? -9.385 5.482 21.071 1.00 89.44 82 LEU A C 1
ATOM 590 O O . LEU A 1 82 ? -10.041 5.501 22.110 1.00 89.44 82 LEU A O 1
ATOM 594 N N . ALA A 1 83 ? -8.390 6.340 20.845 1.00 89.88 83 ALA A N 1
ATOM 595 C CA . ALA A 1 83 ? -8.020 7.421 21.752 1.00 89.88 83 ALA A CA 1
ATOM 596 C C . ALA A 1 83 ? -8.887 8.677 21.578 1.00 89.88 83 ALA A C 1
ATOM 598 O O . ALA A 1 83 ? -8.755 9.611 22.369 1.00 89.88 83 ALA A O 1
ATOM 599 N N . THR A 1 84 ? -9.756 8.718 20.561 1.00 83.62 84 THR A N 1
ATOM 600 C CA . THR A 1 84 ? -10.601 9.879 20.265 1.00 83.62 84 THR A CA 1
ATOM 601 C C . THR A 1 84 ? -11.559 10.150 21.436 1.00 83.62 84 THR A C 1
ATOM 603 O O . THR A 1 84 ? -12.433 9.329 21.719 1.00 83.62 84 THR A O 1
ATOM 606 N N . PRO A 1 85 ? -11.428 11.291 22.139 1.00 70.69 85 PRO A N 1
ATOM 607 C CA . PRO A 1 85 ? -12.264 11.583 23.294 1.00 70.69 85 PRO A CA 1
ATOM 608 C C . PRO A 1 85 ? -13.683 11.980 22.857 1.00 70.69 85 PRO A C 1
ATOM 610 O O . PRO A 1 85 ? -13.857 12.912 22.073 1.00 70.69 85 PRO A O 1
ATOM 613 N N . GLY A 1 86 ? -14.707 11.304 23.387 1.00 71.38 86 GLY A N 1
ATOM 614 C CA . GLY A 1 86 ? -16.116 11.672 23.197 1.00 71.38 86 GLY A CA 1
ATOM 615 C C . GLY A 1 86 ? -17.096 10.504 23.345 1.00 71.38 86 GLY A C 1
ATOM 616 O O . GLY A 1 86 ? -16.688 9.359 23.509 1.00 71.38 86 GLY A O 1
ATOM 617 N N . ASP A 1 87 ? -18.396 10.797 23.229 1.00 77.12 87 ASP A N 1
ATOM 618 C CA . ASP A 1 87 ? -19.514 9.832 23.294 1.00 77.12 87 ASP A CA 1
ATOM 619 C C . ASP A 1 87 ? -19.642 8.942 22.036 1.00 77.12 87 ASP A C 1
ATOM 621 O O . ASP A 1 87 ? -20.716 8.419 21.726 1.00 77.12 87 ASP A O 1
ATOM 625 N N . GLN A 1 88 ? -18.569 8.788 21.254 1.00 83.50 88 GLN A N 1
ATOM 626 C CA . GLN A 1 88 ? -18.615 7.952 20.057 1.00 83.50 88 GLN A CA 1
ATOM 627 C C . GLN A 1 88 ? -18.681 6.476 20.444 1.00 83.50 88 GLN A C 1
ATOM 629 O O . GLN A 1 88 ? -17.935 5.993 21.297 1.00 83.50 88 GLN A O 1
ATOM 634 N N . SER A 1 89 ? -19.568 5.733 19.784 1.00 88.06 89 SER A N 1
ATOM 635 C CA . SER A 1 89 ? -19.630 4.289 19.966 1.00 88.06 89 SER A CA 1
ATOM 636 C C . SER A 1 89 ? -18.347 3.632 19.450 1.00 88.06 89 SER A C 1
ATOM 638 O O . SER A 1 89 ? -17.751 4.074 18.463 1.00 88.06 89 SER A O 1
ATOM 640 N N . LEU A 1 90 ? -17.944 2.525 20.083 1.00 85.50 90 LEU A N 1
ATOM 641 C CA . LEU A 1 90 ? -16.820 1.705 19.619 1.00 85.50 90 LEU A CA 1
ATOM 642 C C . LEU A 1 90 ? -16.977 1.305 18.146 1.00 85.50 90 LEU A C 1
ATOM 644 O O . LEU A 1 90 ? -16.007 1.294 17.398 1.00 85.50 90 LEU A O 1
ATOM 648 N N . GLU A 1 91 ? -18.205 1.034 17.713 1.00 86.06 91 GLU A N 1
ATOM 649 C CA . GLU A 1 91 ? -18.534 0.751 16.318 1.00 86.06 91 GLU A CA 1
ATOM 650 C C . GLU A 1 91 ? -18.189 1.915 15.379 1.00 86.06 91 GLU A C 1
ATOM 652 O O . GLU A 1 91 ? -17.547 1.692 14.357 1.00 86.06 91 GLU A O 1
ATOM 657 N N . SER A 1 92 ? -18.534 3.154 15.743 1.00 86.06 92 SER A N 1
ATOM 658 C CA . SER A 1 92 ? -18.193 4.348 14.956 1.00 86.06 92 SER A CA 1
ATOM 659 C C . SER A 1 92 ? -16.679 4.551 14.851 1.00 86.06 92 SER A C 1
ATOM 661 O O . SER A 1 92 ? -16.156 4.828 13.768 1.00 86.06 92 SER A O 1
ATOM 663 N N . MET A 1 93 ? -15.955 4.365 15.961 1.00 88.38 93 MET A N 1
ATOM 664 C CA . MET A 1 93 ? -14.491 4.470 15.986 1.00 88.38 93 MET A CA 1
ATOM 665 C C . MET A 1 93 ? -13.838 3.405 15.096 1.00 88.38 93 MET A C 1
ATOM 667 O O . MET A 1 93 ? -12.982 3.717 14.268 1.00 88.38 93 MET A O 1
ATOM 671 N N . LEU A 1 94 ? -14.286 2.151 15.203 1.00 88.56 94 LEU A N 1
ATOM 672 C CA . LEU A 1 94 ? -13.781 1.060 14.371 1.00 88.56 94 LEU A CA 1
ATOM 673 C C . LEU A 1 94 ? -14.154 1.227 12.895 1.00 88.56 94 LEU A C 1
ATOM 675 O O . LEU A 1 94 ? -13.332 0.919 12.037 1.00 88.56 94 LEU A O 1
ATOM 679 N N . SER A 1 95 ? -15.343 1.748 12.584 1.00 86.44 95 SER A N 1
ATOM 680 C CA . SER A 1 95 ? -15.732 2.078 11.207 1.00 86.44 95 SER A CA 1
ATOM 681 C C . SER A 1 95 ? -14.792 3.124 10.611 1.00 86.44 95 SER A C 1
ATOM 683 O O . SER A 1 95 ? -14.274 2.933 9.513 1.00 86.44 95 SER A O 1
ATOM 685 N N . SER A 1 96 ? -14.493 4.181 11.372 1.00 87.25 96 SER A N 1
ATOM 686 C CA . SER A 1 96 ? -13.583 5.253 10.946 1.00 87.25 96 SER A CA 1
ATOM 687 C C . SER A 1 96 ? -12.165 4.723 10.702 1.00 87.25 96 SER A C 1
ATOM 689 O O . SER A 1 96 ? -11.550 5.010 9.673 1.00 87.25 96 SER A O 1
ATOM 691 N N . TYR A 1 97 ? -11.674 3.867 11.604 1.00 91.12 97 TYR A N 1
ATOM 692 C CA . TYR A 1 97 ? -10.427 3.127 11.413 1.00 91.12 97 TYR A CA 1
ATOM 693 C C . TYR A 1 97 ? -10.455 2.260 10.144 1.00 91.12 97 TYR A C 1
ATOM 695 O O . TYR A 1 97 ? -9.498 2.259 9.365 1.00 91.12 97 TYR A O 1
ATOM 703 N N . SER A 1 98 ? -11.538 1.512 9.920 1.00 88.88 98 SER A N 1
ATOM 704 C CA . SER A 1 98 ? -11.674 0.624 8.764 1.00 88.88 98 SER A CA 1
ATOM 705 C C . SER A 1 98 ? -11.586 1.410 7.461 1.00 88.88 98 SER A C 1
ATOM 707 O O . SER A 1 98 ? -10.845 1.026 6.563 1.00 88.88 98 SER A O 1
ATOM 709 N N . GLU A 1 99 ? -12.297 2.530 7.353 1.00 88.62 99 GLU A N 1
ATOM 710 C CA . GLU A 1 99 ? -12.285 3.368 6.152 1.00 88.62 99 GLU A CA 1
ATOM 711 C C . GLU A 1 99 ? -10.881 3.908 5.839 1.00 88.62 99 GLU A C 1
ATOM 713 O O . GLU A 1 99 ? -10.421 3.830 4.694 1.00 88.62 99 GLU A O 1
ATOM 718 N N . ALA A 1 100 ? -10.169 4.401 6.857 1.00 90.19 100 ALA A N 1
ATOM 719 C CA . ALA A 1 100 ? -8.805 4.900 6.703 1.00 90.19 100 ALA A CA 1
ATOM 720 C C . ALA A 1 100 ? -7.815 3.777 6.338 1.00 90.19 100 ALA A C 1
ATOM 722 O O . ALA A 1 100 ? -7.052 3.896 5.374 1.00 90.19 100 ALA A O 1
ATOM 723 N N . SER A 1 101 ? -7.863 2.655 7.059 1.00 89.75 101 SER A N 1
ATOM 724 C CA . SER A 1 101 ? -6.941 1.527 6.872 1.00 89.75 101 SER A CA 1
ATOM 725 C C . SER A 1 101 ? -7.154 0.780 5.550 1.00 89.75 101 SER A C 1
ATOM 727 O O . SER A 1 101 ? -6.170 0.353 4.939 1.00 89.75 101 SER A O 1
ATOM 729 N N . VAL A 1 102 ? -8.396 0.669 5.055 1.00 87.81 102 VAL A N 1
ATOM 730 C CA . VAL A 1 102 ? -8.711 0.146 3.709 1.00 87.81 102 VAL A CA 1
ATOM 731 C C . VAL A 1 102 ? -8.041 1.006 2.643 1.00 87.81 102 VAL A C 1
ATOM 733 O O . VAL A 1 102 ? -7.415 0.485 1.718 1.00 87.81 102 VAL A O 1
ATOM 736 N N . LYS A 1 103 ? -8.162 2.331 2.762 1.00 90.25 103 LYS A N 1
ATOM 737 C CA . LYS A 1 103 ? -7.639 3.275 1.772 1.00 90.25 103 LYS A CA 1
ATOM 738 C C . LYS A 1 103 ? -6.119 3.184 1.653 1.00 90.25 103 LYS A C 1
ATOM 740 O O . LYS A 1 103 ? -5.602 3.086 0.538 1.00 90.25 103 LYS A O 1
ATOM 745 N N . GLU A 1 104 ? -5.411 3.159 2.779 1.00 90.69 104 GLU A N 1
ATOM 746 C CA . GLU A 1 104 ? -3.954 2.992 2.792 1.00 90.69 104 GLU A CA 1
ATOM 747 C C . GLU A 1 104 ? -3.529 1.583 2.350 1.00 90.69 104 GLU A C 1
ATOM 749 O O . GLU A 1 104 ? -2.598 1.437 1.555 1.00 90.69 104 GLU A O 1
ATOM 754 N N . GLY A 1 105 ? -4.268 0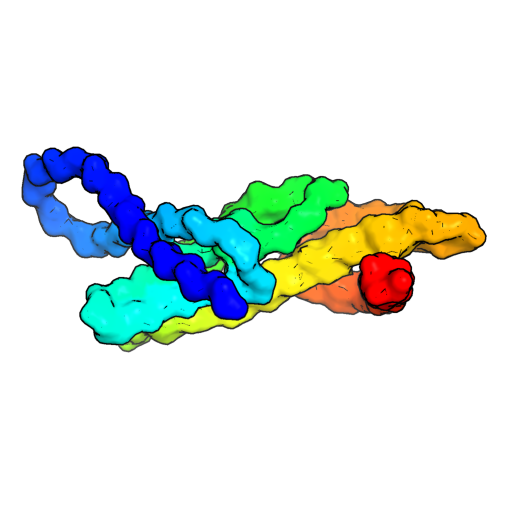.550 2.766 1.00 88.75 105 GLY A N 1
ATOM 755 C CA . GLY A 1 105 ? -4.065 -0.837 2.339 1.00 88.75 105 GLY A CA 1
ATOM 756 C C . GLY A 1 105 ? -4.171 -1.029 0.823 1.00 88.75 105 GLY A C 1
ATOM 757 O O . GLY A 1 105 ? -3.325 -1.666 0.190 1.00 88.75 105 GLY A O 1
ATOM 758 N N . HIS A 1 106 ? -5.178 -0.421 0.198 1.00 89.44 106 HIS A N 1
ATOM 759 C CA . HIS A 1 106 ? -5.298 -0.408 -1.256 1.00 89.44 106 HIS A CA 1
ATOM 760 C C . HIS A 1 106 ? -4.181 0.396 -1.909 1.00 89.44 106 HIS A C 1
ATOM 762 O O . HIS A 1 106 ? -3.616 -0.056 -2.906 1.00 89.44 106 HIS A O 1
ATOM 768 N N . ALA A 1 107 ? -3.811 1.547 -1.346 1.00 91.44 107 ALA A N 1
ATOM 769 C CA . ALA A 1 107 ? -2.744 2.356 -1.908 1.00 91.44 107 ALA A CA 1
ATOM 770 C C . ALA A 1 107 ? -1.410 1.597 -1.969 1.00 91.44 107 ALA A C 1
ATOM 772 O O . ALA A 1 107 ? -0.755 1.583 -3.016 1.00 91.44 107 ALA A O 1
ATOM 773 N N . ILE A 1 108 ? -1.037 0.898 -0.894 1.00 91.06 108 ILE A N 1
ATOM 774 C CA . ILE A 1 108 ? 0.207 0.124 -0.850 1.00 91.06 108 ILE A CA 1
ATOM 775 C C . ILE A 1 108 ? 0.170 -1.110 -1.759 1.00 91.06 108 ILE A C 1
ATOM 777 O O . ILE A 1 108 ? 1.160 -1.420 -2.434 1.00 91.06 108 ILE A O 1
ATOM 781 N N . ALA A 1 109 ? -0.974 -1.792 -1.846 1.00 89.56 109 ALA A N 1
ATOM 782 C CA . ALA A 1 109 ? -1.159 -2.906 -2.772 1.00 89.56 109 ALA A CA 1
ATOM 783 C C . ALA A 1 109 ? -1.029 -2.441 -4.233 1.00 89.56 109 ALA A C 1
ATOM 785 O O . ALA A 1 109 ? -0.373 -3.096 -5.045 1.00 89.56 109 ALA A O 1
ATOM 786 N N . GLU A 1 110 ? -1.591 -1.277 -4.563 1.00 91.00 110 GLU A N 1
ATOM 787 C CA . GLU A 1 110 ? -1.506 -0.693 -5.898 1.00 91.00 110 GLU A CA 1
ATOM 788 C C . GLU A 1 110 ? -0.098 -0.224 -6.260 1.00 91.00 110 GLU A C 1
ATOM 790 O O . GLU A 1 110 ? 0.357 -0.494 -7.372 1.00 91.00 110 GLU A O 1
ATOM 795 N N . LEU A 1 111 ? 0.619 0.426 -5.340 1.00 92.31 111 LEU A N 1
ATOM 796 C CA . LEU A 1 111 ? 2.016 0.820 -5.555 1.00 92.31 111 LEU A CA 1
ATOM 797 C C . LEU A 1 111 ? 2.888 -0.389 -5.914 1.00 92.31 111 LEU A C 1
ATOM 799 O O . LEU A 1 111 ? 3.719 -0.322 -6.821 1.00 92.31 111 LEU A O 1
ATOM 803 N N . ASN A 1 112 ? 2.644 -1.522 -5.258 1.00 91.25 112 ASN A N 1
ATOM 804 C CA . ASN A 1 112 ? 3.340 -2.777 -5.510 1.00 91.25 112 ASN A CA 1
ATOM 805 C C . ASN A 1 112 ? 3.059 -3.395 -6.893 1.00 91.25 112 ASN A C 1
ATOM 807 O O . ASN A 1 112 ? 3.849 -4.221 -7.362 1.00 91.25 112 ASN A O 1
ATOM 811 N N . LEU A 1 113 ? 2.001 -2.979 -7.600 1.00 91.38 113 LEU A N 1
ATOM 812 C CA . LEU A 1 113 ? 1.735 -3.463 -8.960 1.00 91.38 113 LEU A CA 1
ATOM 813 C C . LEU A 1 113 ? 2.826 -3.062 -9.950 1.00 91.38 113 LEU A C 1
ATOM 815 O O . LEU A 1 113 ? 2.943 -3.691 -11.002 1.00 91.38 113 LEU A O 1
ATOM 819 N N . ILE A 1 114 ? 3.669 -2.079 -9.616 1.00 92.75 114 ILE A N 1
ATOM 820 C CA . ILE A 1 114 ? 4.820 -1.699 -10.440 1.00 92.75 114 ILE A CA 1
ATOM 821 C C . ILE A 1 114 ? 5.772 -2.867 -10.732 1.00 92.75 114 ILE A C 1
ATOM 823 O O . ILE A 1 114 ? 6.429 -2.882 -11.774 1.00 92.75 114 ILE A O 1
ATOM 827 N N . THR A 1 115 ? 5.771 -3.904 -9.885 1.00 91.69 115 THR A N 1
ATOM 828 C CA . THR A 1 115 ? 6.421 -5.199 -10.153 1.00 91.69 115 THR A CA 1
ATOM 829 C C . THR A 1 115 ? 6.069 -5.781 -11.525 1.00 91.69 115 THR A C 1
ATOM 831 O O . THR A 1 115 ? 6.932 -6.361 -12.184 1.00 91.69 115 THR A O 1
ATOM 834 N N . HIS A 1 116 ? 4.834 -5.606 -11.999 1.00 91.06 116 HIS A N 1
ATOM 835 C CA . HIS A 1 116 ? 4.385 -6.119 -13.295 1.00 91.06 116 HIS A CA 1
ATOM 836 C C . HIS A 1 116 ? 4.951 -5.325 -14.473 1.00 91.06 116 HIS A C 1
ATOM 838 O O . HIS A 1 116 ? 5.273 -5.919 -15.504 1.00 91.06 116 HIS A O 1
ATOM 844 N N . ALA A 1 117 ? 5.137 -4.012 -14.317 1.00 90.81 117 ALA A N 1
ATOM 845 C CA . ALA A 1 117 ? 5.814 -3.190 -15.317 1.00 90.81 117 ALA A CA 1
ATOM 846 C C . ALA A 1 117 ? 7.328 -3.467 -15.354 1.00 90.81 117 ALA A C 1
ATOM 848 O O . ALA A 1 117 ? 7.930 -3.457 -16.425 1.00 90.81 117 ALA A O 1
ATOM 849 N N . LEU A 1 118 ? 7.941 -3.798 -14.211 1.00 91.62 118 LEU A N 1
ATOM 850 C CA . LEU A 1 118 ? 9.360 -4.179 -14.132 1.00 91.62 118 LEU A CA 1
ATOM 851 C C . LEU A 1 118 ? 9.696 -5.474 -14.891 1.00 91.62 118 LEU A C 1
ATOM 853 O O . LEU A 1 118 ? 10.852 -5.674 -15.263 1.00 91.62 118 LEU A O 1
ATOM 857 N N . ARG A 1 119 ? 8.704 -6.342 -15.133 1.00 91.19 119 ARG A N 1
ATOM 858 C CA . ARG A 1 119 ? 8.858 -7.592 -15.899 1.00 91.19 119 ARG A CA 1
ATOM 859 C C . ARG A 1 119 ? 8.784 -7.407 -17.418 1.00 91.19 119 ARG A C 1
ATOM 861 O O . ARG A 1 119 ? 9.058 -8.354 -18.145 1.00 91.19 119 ARG A O 1
ATOM 868 N N . GLN A 1 120 ? 8.402 -6.226 -17.897 1.00 91.62 120 GLN A N 1
ATOM 869 C CA . GLN A 1 120 ? 8.282 -5.951 -19.331 1.00 91.62 120 GLN A CA 1
ATOM 870 C C . GLN A 1 120 ? 9.661 -5.756 -19.987 1.00 91.62 120 GLN A C 1
ATOM 872 O O . GLN A 1 120 ? 10.648 -5.522 -19.286 1.00 91.62 120 GLN A O 1
ATOM 877 N N . PRO A 1 121 ? 9.779 -5.845 -21.322 1.00 93.31 121 PRO A N 1
ATOM 878 C CA . PRO A 1 121 ? 11.019 -5.509 -22.016 1.00 93.31 121 PRO A CA 1
ATOM 879 C C . PRO A 1 121 ? 11.296 -3.993 -22.026 1.00 93.31 121 PRO A C 1
ATOM 881 O O . PRO A 1 121 ? 10.512 -3.161 -21.551 1.00 93.31 121 PRO A O 1
ATOM 884 N N . PHE A 1 122 ? 12.456 -3.618 -22.566 1.00 91.69 122 PHE A N 1
ATOM 885 C CA . PHE A 1 122 ? 12.774 -2.225 -22.880 1.00 91.69 122 PHE A CA 1
ATOM 886 C C . PHE A 1 122 ? 11.753 -1.658 -23.892 1.00 91.69 122 PHE A C 1
ATOM 888 O O . PHE A 1 122 ? 11.370 -2.388 -24.806 1.00 91.69 122 PHE A O 1
ATOM 895 N N . PRO A 1 123 ? 11.304 -0.389 -23.766 1.00 93.12 123 PRO A N 1
ATOM 896 C CA . PRO A 1 123 ? 11.734 0.648 -22.812 1.00 93.12 123 PRO A CA 1
ATOM 897 C C . PRO A 1 123 ? 10.949 0.692 -21.490 1.00 93.12 123 PRO A C 1
ATOM 899 O O . PRO A 1 123 ? 11.346 1.395 -20.559 1.00 93.12 123 PRO A O 1
ATOM 902 N N . ILE A 1 124 ? 9.864 -0.075 -21.371 1.00 92.12 124 ILE A N 1
ATOM 903 C CA . ILE A 1 124 ? 8.929 -0.014 -20.236 1.00 92.12 124 ILE A CA 1
ATOM 904 C C . ILE A 1 124 ? 9.632 -0.318 -18.910 1.00 92.12 124 ILE A C 1
ATOM 906 O O . ILE A 1 124 ? 9.428 0.395 -17.927 1.00 92.12 124 ILE A O 1
ATOM 910 N N . ARG A 1 125 ? 10.521 -1.320 -18.887 1.00 92.94 125 ARG A N 1
ATOM 911 C CA . ARG A 1 125 ? 11.290 -1.674 -17.683 1.00 92.94 125 ARG A CA 1
ATOM 912 C C . ARG A 1 125 ? 12.121 -0.524 -17.131 1.00 92.94 125 ARG A C 1
ATOM 914 O O . ARG A 1 125 ? 12.191 -0.368 -15.917 1.00 92.94 125 ARG A O 1
ATOM 921 N N . GLN A 1 126 ? 12.752 0.271 -17.996 1.00 93.50 126 GLN A N 1
ATOM 922 C CA . GLN A 1 126 ? 13.591 1.391 -17.556 1.00 93.50 126 GLN A CA 1
ATOM 923 C C . GLN A 1 126 ? 12.744 2.494 -16.924 1.00 93.50 126 GLN A C 1
ATOM 925 O O . GLN A 1 126 ? 13.078 2.998 -15.851 1.00 93.50 126 GLN A O 1
ATOM 930 N N . LEU A 1 127 ? 11.595 2.798 -17.534 1.00 93.00 127 LEU A N 1
ATOM 931 C CA . LEU A 1 127 ? 10.632 3.730 -16.958 1.00 93.00 127 LEU A CA 1
ATOM 932 C C . LEU A 1 127 ? 10.102 3.222 -15.608 1.00 93.00 127 LEU A C 1
ATOM 934 O O . LEU A 1 127 ? 10.038 3.984 -14.646 1.00 93.00 127 LEU A O 1
ATOM 938 N N . ALA A 1 128 ? 9.774 1.932 -15.513 1.00 92.94 128 ALA A N 1
ATOM 939 C CA . ALA A 1 128 ? 9.308 1.310 -14.278 1.00 92.94 128 ALA A CA 1
ATOM 940 C C . ALA A 1 128 ? 10.380 1.322 -13.175 1.00 92.94 128 ALA A C 1
ATOM 942 O O . ALA A 1 128 ? 10.056 1.611 -12.029 1.00 92.94 128 ALA A O 1
ATOM 943 N N . LEU A 1 129 ? 11.656 1.085 -13.504 1.00 94.12 129 LEU A N 1
ATOM 944 C CA . LEU A 1 129 ? 12.772 1.191 -12.554 1.00 94.12 129 LEU A CA 1
ATOM 945 C C . LEU A 1 129 ? 12.943 2.619 -12.034 1.00 94.12 129 LEU A C 1
ATOM 947 O O . LEU A 1 129 ? 13.132 2.820 -10.835 1.00 94.12 129 LEU A O 1
ATOM 951 N N . TRP A 1 130 ? 12.857 3.613 -12.920 1.00 93.81 130 TRP A N 1
ATOM 952 C CA . TRP A 1 130 ? 12.929 5.020 -12.529 1.00 93.81 130 TRP A CA 1
ATOM 953 C C . TRP A 1 130 ? 11.782 5.403 -11.582 1.00 93.81 130 TRP A C 1
ATOM 955 O O . TRP A 1 130 ? 12.013 5.993 -10.526 1.00 93.81 130 TRP A O 1
ATOM 965 N N . GLN A 1 131 ? 10.559 4.981 -11.905 1.00 94.12 131 GLN A N 1
ATOM 966 C CA . GLN A 1 131 ? 9.382 5.193 -11.061 1.00 94.12 131 GLN A CA 1
ATOM 967 C C . GLN A 1 131 ? 9.490 4.452 -9.720 1.00 94.12 131 GLN A C 1
ATOM 969 O O . GLN A 1 131 ? 9.222 5.046 -8.679 1.00 94.12 131 GLN A O 1
ATOM 974 N N . ALA A 1 132 ? 9.947 3.197 -9.716 1.00 93.06 132 ALA A N 1
ATOM 975 C CA . ALA A 1 132 ? 10.127 2.402 -8.501 1.00 93.06 132 ALA A CA 1
ATOM 976 C C . ALA A 1 132 ? 11.154 3.028 -7.548 1.00 93.06 132 ALA A C 1
ATOM 978 O O . ALA A 1 132 ? 10.925 3.046 -6.342 1.00 93.06 132 ALA A O 1
ATOM 979 N N . LYS A 1 133 ? 12.241 3.614 -8.072 1.00 93.62 133 LYS A N 1
ATOM 980 C CA . LYS A 1 133 ? 13.189 4.399 -7.261 1.00 93.62 133 LYS A CA 1
ATOM 981 C C . LYS A 1 133 ? 12.521 5.626 -6.634 1.00 93.62 133 LYS A C 1
ATOM 983 O O . LYS A 1 133 ? 12.736 5.897 -5.457 1.00 93.62 133 LYS A O 1
ATOM 988 N N . GLY A 1 134 ? 11.702 6.349 -7.401 1.00 93.00 134 GLY A N 1
ATOM 989 C CA . GLY A 1 134 ? 10.947 7.503 -6.901 1.00 93.00 134 GLY A CA 1
ATOM 990 C C . GLY A 1 134 ? 9.952 7.135 -5.797 1.00 93.00 134 GLY A C 1
ATOM 991 O O . GLY A 1 134 ? 9.895 7.821 -4.778 1.00 93.00 134 GLY A O 1
ATOM 992 N N . ILE A 1 135 ? 9.228 6.026 -5.974 1.00 93.25 135 ILE A N 1
ATOM 993 C CA . ILE A 1 135 ? 8.317 5.467 -4.968 1.00 93.25 135 ILE A CA 1
ATOM 994 C C . ILE A 1 135 ? 9.107 5.053 -3.724 1.00 93.25 135 ILE A C 1
ATOM 996 O O . ILE A 1 135 ? 8.791 5.509 -2.634 1.00 93.25 135 ILE A O 1
ATOM 1000 N N . SER A 1 136 ? 10.179 4.270 -3.881 1.00 92.12 136 SER A N 1
ATOM 1001 C CA . SER A 1 136 ? 11.004 3.796 -2.763 1.00 92.12 136 SER A CA 1
ATOM 1002 C C . SER A 1 136 ? 11.583 4.933 -1.926 1.00 92.12 136 SER A C 1
ATOM 1004 O O . SER A 1 136 ? 11.641 4.804 -0.710 1.00 92.12 136 SER A O 1
ATOM 1006 N N . LYS A 1 137 ? 11.989 6.045 -2.554 1.00 92.50 137 LYS A N 1
ATOM 1007 C CA . LYS A 1 137 ? 12.465 7.225 -1.824 1.00 92.50 137 LYS A CA 1
ATOM 1008 C C . LYS A 1 137 ? 11.366 7.815 -0.936 1.00 92.50 137 LYS A C 1
ATOM 1010 O O . LYS A 1 137 ? 11.642 8.172 0.197 1.00 92.50 137 LYS A O 1
ATOM 1015 N N . ARG A 1 138 ? 10.134 7.892 -1.445 1.00 91.12 138 ARG A N 1
ATOM 1016 C CA . ARG A 1 138 ? 8.982 8.433 -0.706 1.00 91.12 138 ARG A CA 1
ATOM 1017 C C . ARG A 1 138 ? 8.460 7.497 0.370 1.00 91.12 138 ARG A C 1
ATOM 1019 O O . ARG A 1 138 ? 7.969 7.977 1.372 1.00 91.12 138 ARG A O 1
ATOM 1026 N N . LEU A 1 139 ? 8.586 6.187 0.175 1.00 89.19 139 LEU A N 1
ATOM 1027 C CA . LEU A 1 139 ? 8.235 5.197 1.198 1.00 89.19 139 LEU A CA 1
ATOM 1028 C C . LEU A 1 139 ? 9.152 5.263 2.429 1.00 89.19 139 LEU A C 1
ATOM 1030 O O . LEU A 1 139 ? 8.797 4.727 3.469 1.00 89.19 139 LEU A O 1
ATOM 1034 N N . ALA A 1 140 ? 10.333 5.875 2.307 1.00 87.69 140 ALA A N 1
ATOM 1035 C CA . ALA A 1 140 ? 11.218 6.140 3.439 1.00 87.69 140 ALA A CA 1
ATOM 1036 C C . ALA A 1 140 ? 10.876 7.449 4.178 1.00 87.69 140 ALA A C 1
ATOM 1038 O O . ALA A 1 140 ? 11.464 7.728 5.217 1.00 87.69 140 ALA A O 1
ATOM 1039 N N . GLU A 1 141 ? 9.973 8.264 3.628 1.00 88.62 141 GLU A N 1
ATOM 1040 C CA . GLU A 1 141 ? 9.458 9.484 4.252 1.00 88.62 141 GLU A CA 1
ATOM 1041 C C . GLU A 1 141 ? 8.150 9.139 5.000 1.00 88.62 141 GLU A C 1
ATOM 1043 O O . GLU A 1 141 ? 7.427 8.230 4.590 1.00 88.62 141 GLU A O 1
ATOM 1048 N N . GLU A 1 142 ? 7.813 9.864 6.073 1.00 84.06 142 GLU A N 1
ATOM 1049 C CA . GLU A 1 142 ? 6.542 9.713 6.813 1.00 84.06 142 GLU A CA 1
ATOM 1050 C C . GLU A 1 142 ? 5.368 10.321 6.021 1.00 84.06 142 GLU A C 1
ATOM 1052 O O . GLU A 1 142 ? 4.770 11.326 6.398 1.00 84.06 142 GLU A O 1
ATOM 1057 N N . VAL A 1 143 ? 5.079 9.752 4.851 1.00 89.19 143 VAL A N 1
ATOM 1058 C CA . VAL A 1 143 ? 4.030 10.211 3.933 1.00 89.19 143 VAL A CA 1
ATOM 1059 C C . VAL A 1 143 ? 3.025 9.087 3.716 1.00 89.19 143 VAL A C 1
ATOM 1061 O O . VAL A 1 143 ? 3.407 7.951 3.437 1.00 89.19 143 VAL A O 1
ATOM 1064 N N . ALA A 1 144 ? 1.732 9.412 3.772 1.00 90.06 144 ALA A N 1
ATOM 1065 C CA . ALA A 1 144 ? 0.664 8.447 3.524 1.00 90.06 144 ALA A CA 1
ATOM 1066 C C . ALA A 1 144 ? 0.798 7.787 2.136 1.00 90.06 144 ALA A C 1
ATOM 1068 O O . ALA A 1 144 ? 1.045 8.452 1.119 1.00 90.06 144 ALA A O 1
ATOM 1069 N N . TYR A 1 145 ? 0.585 6.472 2.059 1.00 92.44 145 TYR A N 1
ATOM 1070 C CA . TYR A 1 145 ? 0.738 5.696 0.827 1.00 92.44 145 TYR A CA 1
ATOM 1071 C C . TYR A 1 145 ? -0.210 6.179 -0.268 1.00 92.44 145 TYR A C 1
ATOM 1073 O O . TYR A 1 145 ? 0.172 6.224 -1.442 1.00 92.44 145 TYR A O 1
ATOM 1081 N N . ASN A 1 146 ? -1.425 6.601 0.091 1.00 92.75 146 ASN A N 1
ATOM 1082 C CA . ASN A 1 146 ? -2.372 7.167 -0.868 1.00 92.75 146 ASN A CA 1
ATOM 1083 C C . ASN A 1 146 ? -1.834 8.435 -1.564 1.00 92.75 146 ASN A C 1
ATOM 1085 O O . ASN A 1 146 ? -2.085 8.658 -2.753 1.00 92.75 146 ASN A O 1
ATOM 1089 N N . GLU A 1 147 ? -1.043 9.258 -0.877 1.00 93.38 147 GLU A N 1
ATOM 1090 C CA . GLU A 1 147 ? -0.429 10.436 -1.496 1.00 93.38 147 GLU A CA 1
ATOM 1091 C C . GLU A 1 14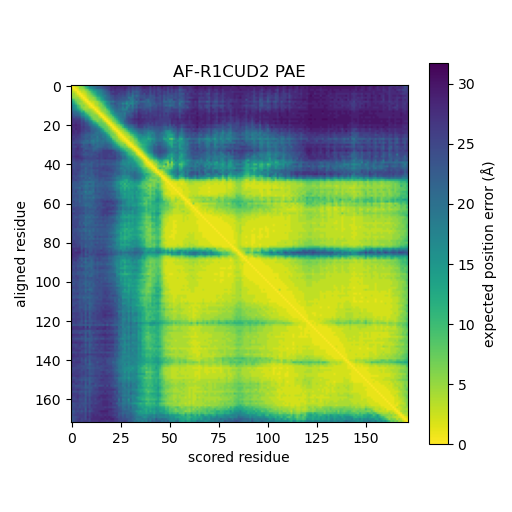7 ? 0.672 10.056 -2.488 1.00 93.38 147 GLU A C 1
ATOM 1093 O O . GLU A 1 147 ? 0.750 10.617 -3.591 1.00 93.38 147 GLU A O 1
ATOM 1098 N N . ILE A 1 148 ? 1.486 9.058 -2.131 1.00 93.56 148 ILE A N 1
ATOM 1099 C CA . ILE A 1 148 ? 2.512 8.495 -3.013 1.00 93.56 148 ILE A CA 1
ATOM 1100 C C . ILE A 1 148 ? 1.841 7.921 -4.267 1.00 93.56 148 ILE A C 1
ATOM 1102 O O . ILE A 1 148 ? 2.239 8.246 -5.392 1.00 93.56 148 ILE A O 1
ATOM 1106 N N . LEU A 1 149 ? 0.768 7.145 -4.097 1.00 93.06 149 LEU A N 1
ATOM 1107 C CA . LEU A 1 149 ? -0.015 6.596 -5.200 1.00 93.06 149 LEU A CA 1
ATOM 1108 C C . LEU A 1 149 ? -0.550 7.700 -6.117 1.00 93.06 149 LEU A C 1
ATOM 1110 O O . LEU A 1 149 ? -0.389 7.613 -7.337 1.00 93.06 149 LEU A O 1
ATOM 1114 N N . ARG A 1 150 ? -1.124 8.773 -5.557 1.00 93.88 150 ARG A N 1
ATOM 1115 C CA . ARG A 1 150 ? -1.662 9.892 -6.346 1.00 93.88 150 ARG A CA 1
ATOM 1116 C C . ARG A 1 150 ? -0.594 10.522 -7.239 1.00 93.88 150 ARG A C 1
ATOM 1118 O O . ARG A 1 150 ? -0.871 10.833 -8.401 1.00 93.88 150 ARG A O 1
ATOM 1125 N N . LYS A 1 151 ? 0.631 10.672 -6.729 1.00 93.94 151 LYS A N 1
ATOM 1126 C CA . LYS A 1 151 ? 1.760 11.231 -7.487 1.00 93.94 151 LYS A CA 1
ATOM 1127 C C . LYS A 1 151 ? 2.249 10.298 -8.598 1.00 93.94 151 LYS A C 1
ATOM 1129 O O . LYS A 1 151 ? 2.631 10.769 -9.667 1.00 93.94 151 LYS A O 1
ATOM 1134 N N . HIS A 1 152 ? 2.194 8.987 -8.374 1.00 93.06 152 HIS A N 1
ATOM 1135 C CA . HIS A 1 152 ? 2.669 7.969 -9.316 1.00 93.06 152 HIS A CA 1
ATOM 1136 C C . HIS A 1 152 ? 1.540 7.295 -10.123 1.00 93.06 152 HIS A C 1
ATOM 1138 O O . HIS A 1 152 ? 1.771 6.281 -10.787 1.00 93.06 152 HIS A O 1
ATOM 1144 N N . ARG A 1 153 ? 0.329 7.879 -10.142 1.00 93.31 153 ARG A N 1
ATOM 1145 C CA . ARG A 1 153 ? -0.891 7.260 -10.698 1.00 93.31 153 ARG A CA 1
ATOM 1146 C C . ARG A 1 153 ? -0.745 6.728 -12.122 1.00 93.31 153 ARG A C 1
ATOM 1148 O O . ARG A 1 153 ? -1.277 5.670 -12.429 1.00 93.31 153 ARG A O 1
ATOM 1155 N N . LEU A 1 154 ? -0.019 7.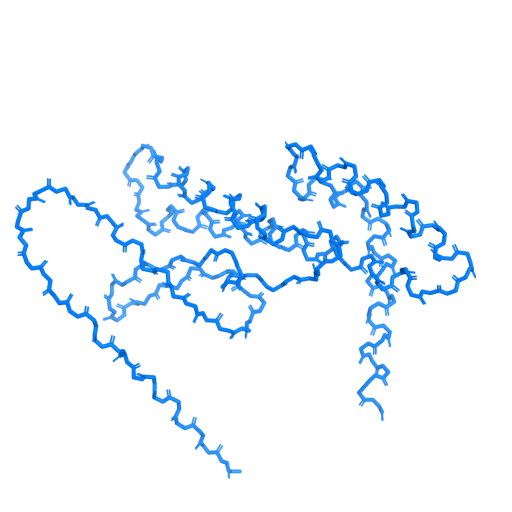437 -12.989 1.00 90.56 154 LEU A N 1
ATOM 1156 C CA . LEU A 1 154 ? 0.147 7.045 -14.394 1.00 90.56 154 LEU A CA 1
ATOM 1157 C C . LEU A 1 154 ? 1.014 5.790 -14.530 1.00 90.56 154 LEU A C 1
ATOM 1159 O O . LEU A 1 154 ? 0.681 4.886 -15.292 1.00 90.56 154 LEU A O 1
ATOM 1163 N N . ALA A 1 155 ? 2.096 5.708 -13.753 1.00 90.12 155 ALA A N 1
ATOM 1164 C CA . ALA A 1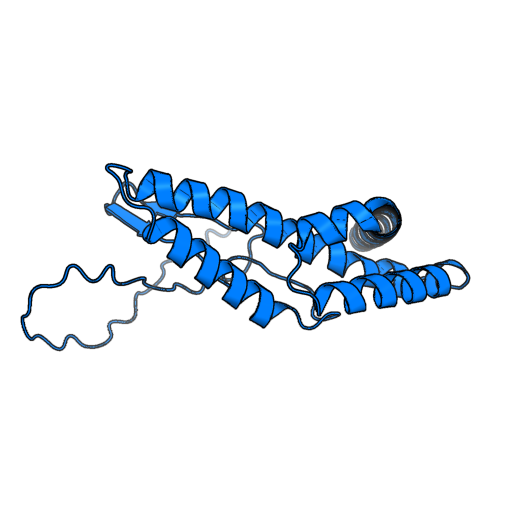 155 ? 2.970 4.540 -13.739 1.00 90.12 155 ALA A CA 1
ATOM 1165 C C . ALA A 1 155 ? 2.236 3.310 -13.190 1.00 90.12 155 ALA A C 1
ATOM 1167 O O . ALA A 1 155 ? 2.344 2.215 -13.744 1.00 90.12 155 ALA A O 1
ATOM 1168 N N . ILE A 1 156 ? 1.435 3.497 -12.138 1.00 92.12 156 ILE A N 1
ATOM 1169 C CA . ILE A 1 156 ? 0.617 2.425 -11.568 1.00 92.12 156 ILE A CA 1
ATOM 1170 C C . ILE A 1 156 ? -0.511 2.016 -12.518 1.00 92.12 156 ILE A C 1
ATOM 1172 O O . ILE A 1 156 ? -0.757 0.824 -12.685 1.00 92.12 156 ILE A O 1
ATOM 1176 N N . TRP A 1 157 ? -1.146 2.962 -13.212 1.00 93.25 157 TRP A N 1
ATOM 1177 C CA . TRP A 1 157 ? -2.143 2.666 -14.242 1.00 93.25 157 TRP A CA 1
ATOM 1178 C C . TRP A 1 157 ? -1.560 1.801 -15.368 1.00 93.25 157 TRP A C 1
ATOM 1180 O O . TRP A 1 157 ? -2.147 0.782 -15.732 1.00 93.25 157 TRP A O 1
ATOM 1190 N N . LEU A 1 158 ? -0.361 2.137 -15.851 1.00 90.31 158 LEU A N 1
ATOM 1191 C CA . LEU A 1 158 ? 0.341 1.329 -16.848 1.00 90.31 158 LEU A CA 1
ATOM 1192 C C . LEU A 1 158 ? 0.693 -0.066 -16.300 1.00 90.31 158 LEU A C 1
ATOM 1194 O O . LEU A 1 158 ? 0.533 -1.078 -16.976 1.00 90.31 158 LEU A O 1
ATOM 1198 N N . SER A 1 159 ? 1.116 -0.139 -15.040 1.00 91.25 159 SER A N 1
ATOM 1199 C CA . SER A 1 159 ? 1.426 -1.408 -14.373 1.00 91.25 159 SER A CA 1
ATOM 1200 C C . SER A 1 159 ? 0.188 -2.301 -14.212 1.00 91.25 159 SER A C 1
ATOM 1202 O O . SER A 1 159 ? 0.260 -3.510 -14.437 1.00 91.25 159 SER A O 1
ATOM 1204 N N . LYS A 1 160 ? -0.973 -1.703 -13.909 1.00 91.44 160 LYS A N 1
ATOM 1205 C CA . LYS A 1 160 ? -2.281 -2.375 -13.868 1.00 91.44 160 LYS A CA 1
ATOM 1206 C C . LYS A 1 160 ? -2.671 -2.956 -15.221 1.00 91.44 160 LYS A C 1
ATOM 1208 O O . LYS A 1 160 ? -3.220 -4.054 -15.258 1.00 91.44 160 LYS A O 1
ATOM 1213 N N . PHE A 1 161 ? -2.397 -2.250 -16.318 1.00 92.44 161 PHE A N 1
ATOM 1214 C CA . PHE A 1 161 ? -2.655 -2.761 -17.664 1.00 92.44 161 PHE A CA 1
ATOM 1215 C C . PHE A 1 161 ? -1.907 -4.082 -17.907 1.00 92.44 161 PHE A C 1
ATOM 1217 O O . PHE A 1 161 ? -2.529 -5.084 -18.262 1.00 92.44 161 PHE A O 1
ATOM 1224 N N . PHE A 1 162 ? -0.606 -4.129 -17.598 1.00 90.06 162 PHE A N 1
ATOM 1225 C CA . PHE A 1 162 ? 0.185 -5.361 -17.715 1.00 90.06 162 PHE A CA 1
ATOM 1226 C C . PHE A 1 162 ? -0.277 -6.464 -16.759 1.00 90.06 162 PHE A C 1
ATOM 1228 O O . PHE A 1 162 ? -0.350 -7.628 -17.149 1.00 90.06 162 PHE A O 1
ATOM 1235 N N . TRP A 1 163 ? -0.631 -6.115 -15.519 1.00 90.56 163 TRP A N 1
ATOM 1236 C CA . TRP A 1 163 ? -1.184 -7.072 -14.559 1.00 90.56 163 TRP A CA 1
ATOM 1237 C C . TRP A 1 163 ? -2.475 -7.728 -15.065 1.00 90.56 163 TRP A C 1
ATOM 1239 O O . TRP A 1 163 ? -2.623 -8.947 -14.975 1.00 90.56 163 TRP A O 1
ATOM 1249 N N . ARG A 1 164 ? -3.391 -6.940 -15.645 1.00 90.44 164 ARG A N 1
ATOM 1250 C CA . ARG A 1 164 ? -4.642 -7.458 -16.220 1.00 90.44 164 ARG A CA 1
ATOM 1251 C C . ARG A 1 164 ? -4.375 -8.413 -17.382 1.00 90.44 164 ARG A C 1
ATOM 1253 O O . ARG A 1 164 ? -4.947 -9.498 -17.385 1.00 90.44 164 ARG A O 1
ATOM 1260 N N . GLY A 1 165 ? -3.469 -8.058 -18.296 1.00 86.62 165 GLY A N 1
ATOM 1261 C CA . GLY A 1 165 ? -3.103 -8.921 -19.427 1.00 86.62 165 GLY A CA 1
ATOM 1262 C C . GLY A 1 165 ? -2.501 -10.270 -19.006 1.00 86.62 165 GLY A C 1
ATOM 1263 O O . GLY A 1 165 ? -2.787 -11.303 -19.613 1.00 86.62 165 GLY A O 1
ATOM 1264 N N . LEU A 1 166 ? -1.717 -10.292 -17.921 1.00 82.62 166 LEU A N 1
ATOM 1265 C CA . LEU A 1 166 ? -1.176 -11.537 -17.363 1.00 82.62 166 LEU A CA 1
ATOM 1266 C C . LEU A 1 166 ? -2.270 -12.433 -16.765 1.00 82.62 166 LEU A C 1
ATOM 1268 O O . LEU A 1 166 ? -2.199 -13.651 -16.901 1.00 82.62 166 LEU A O 1
ATOM 1272 N N . ARG A 1 167 ? -3.291 -11.852 -16.121 1.00 81.38 167 ARG A N 1
ATOM 1273 C CA . ARG A 1 167 ? -4.395 -12.630 -15.535 1.00 81.38 167 ARG A CA 1
ATOM 1274 C C . ARG A 1 167 ? -5.320 -13.230 -16.585 1.00 81.38 167 ARG A C 1
ATOM 1276 O O . ARG A 1 167 ? -5.770 -14.351 -16.389 1.00 81.38 167 ARG A O 1
ATOM 1283 N N . THR A 1 168 ? -5.588 -12.516 -17.676 1.00 80.31 168 THR A N 1
ATOM 1284 C CA . THR A 1 168 ? -6.435 -13.036 -18.762 1.00 80.31 168 THR A CA 1
ATOM 1285 C C . THR A 1 168 ? -5.758 -14.179 -19.510 1.00 80.31 168 THR A C 1
ATOM 1287 O O . THR A 1 168 ? -6.420 -15.149 -19.851 1.00 80.31 168 THR A O 1
ATOM 1290 N N . SER A 1 169 ? -4.437 -14.107 -19.694 1.00 72.44 169 SER A N 1
ATOM 1291 C CA . SER A 1 169 ? -3.668 -15.150 -20.392 1.00 72.44 169 SER A CA 1
ATOM 1292 C C . SER A 1 169 ? -3.499 -16.437 -19.575 1.00 72.44 169 SER A C 1
ATOM 1294 O O . SER A 1 169 ? -3.214 -17.482 -20.136 1.00 72.44 169 SER A O 1
ATOM 1296 N N . ALA A 1 170 ? -3.645 -16.372 -18.247 1.00 68.38 170 ALA A N 1
ATOM 1297 C CA . ALA A 1 170 ? -3.540 -17.538 -17.366 1.00 68.38 170 ALA A CA 1
ATOM 1298 C C . ALA A 1 170 ? -4.857 -18.330 -17.230 1.00 68.38 170 ALA A C 1
ATOM 1300 O O . ALA A 1 170 ? -4.878 -19.358 -16.558 1.00 68.38 170 ALA A O 1
ATOM 1301 N N . GLN A 1 171 ? -5.959 -17.827 -17.797 1.00 58.31 171 GLN A N 1
ATOM 1302 C CA . GLN A 1 171 ? -7.289 -18.449 -17.731 1.00 58.31 171 GLN A CA 1
ATOM 1303 C C . GLN A 1 171 ? -7.718 -19.118 -19.046 1.00 58.31 171 GLN A C 1
ATOM 1305 O O . GLN A 1 171 ? -8.773 -19.748 -19.081 1.00 58.31 171 GLN A O 1
ATOM 1310 N N . THR A 1 172 ? -6.918 -18.972 -20.102 1.00 51.16 172 THR A N 1
ATOM 1311 C CA . THR A 1 172 ? -7.061 -19.628 -21.411 1.00 51.16 172 THR A CA 1
ATOM 1312 C C . THR A 1 172 ? -6.082 -20.777 -21.532 1.00 51.16 172 THR A C 1
ATOM 1314 O O . THR A 1 172 ? -6.503 -21.854 -21.997 1.00 51.16 172 THR A O 1
#

InterPro domains:
  IPR036188 FAD/NAD(P)-binding domain superfamily [G3DSA:3.50.50.60] (27-117)
  IPR036188 FAD/NAD(P)-binding domain superfamily [SSF51905] (40-123)

Mean predicted aligned error: 12.39 Å

Foldseek 3Di:
DDDDDDDDDDDDDDDDDDDDDDPPPPQDADQDDDDLAQDFDCDPVPRDTHGYAFCSRADADPPLPCRVVLRVVLVVLLVVLVPDDDPDDPVRSRVVSRVLSSLLRVLRRLLRLLVLQCPDDPPSNVVSVVLNVVLSVCSVPPDRSNVSCVVCVVSSVVSVVSVVVVVVVVVD

pLDDT: mean 74.03, std 23.89, range [26.75, 94.12]